Protein AF-A0A392VMY7-F1 (afdb_monomer_lite)

Radius of gyration: 17.08 Å; chains: 1; bounding box: 34×21×45 Å

Secondary structure (DSSP, 8-state):
-HHHHHHHHHHHHHHHHHHHHHHHTT----HHHHHHHHHHHHS-HHHHHHHHHHHHT----SS-GGGG--

Sequence (70 aa):
TLATYQLLGDAEYWWGNASLLMEAAYEEFSWENFKRKFWAKYFPETARERYGEEFLNLTQGGLNVEAYAK

Structure (mmCIF, N/CA/C/O backbone):
data_AF-A0A392VMY7-F1
#
_entry.id   AF-A0A392VMY7-F1
#
loop_
_atom_site.group_PDB
_atom_site.id
_atom_site.type_symbol
_atom_site.label_atom_id
_atom_site.label_alt_id
_atom_site.label_comp_id
_atom_site.label_asym_id
_atom_site.label_entity_id
_atom_site.label_seq_id
_atom_site.pdbx_PDB_ins_code
_atom_site.Cartn_x
_atom_site.Cartn_y
_atom_site.Cartn_z
_atom_site.occupancy
_atom_site.B_iso_or_equiv
_atom_site.auth_seq_id
_atom_site.auth_comp_id
_atom_site.auth_asym_id
_atom_site.auth_atom_id
_atom_site.pdbx_PDB_model_num
ATOM 1 N N . THR A 1 1 ? 2.880 -14.793 16.419 1.00 48.97 1 THR A N 1
ATOM 2 C CA . THR A 1 1 ? 1.964 -13.953 15.617 1.00 48.97 1 THR A CA 1
ATOM 3 C C . THR A 1 1 ? 2.035 -14.401 14.174 1.00 48.97 1 THR A C 1
ATOM 5 O O . THR A 1 1 ? 3.121 -14.448 13.618 1.00 48.97 1 THR A O 1
ATOM 8 N N . LEU A 1 2 ? 0.905 -14.776 13.573 1.00 42.12 2 LEU A N 1
ATOM 9 C CA . LEU A 1 2 ? 0.835 -15.181 12.161 1.00 42.12 2 LEU A CA 1
ATOM 10 C C . LEU A 1 2 ? 1.297 -14.044 11.227 1.00 42.12 2 LEU A C 1
ATOM 12 O O . LEU A 1 2 ? 1.988 -14.295 10.249 1.00 42.12 2 LEU A O 1
ATOM 16 N N . ALA A 1 3 ? 1.027 -12.793 11.619 1.00 49.38 3 ALA A N 1
ATOM 17 C CA . ALA A 1 3 ? 1.420 -11.587 10.894 1.00 49.38 3 ALA A CA 1
ATOM 18 C C . ALA A 1 3 ? 2.940 -11.441 10.685 1.00 49.38 3 ALA A C 1
ATOM 20 O O . ALA A 1 3 ? 3.361 -11.078 9.594 1.00 49.38 3 ALA A O 1
ATOM 21 N N . THR A 1 4 ? 3.786 -11.763 11.674 1.00 46.81 4 THR A N 1
ATOM 22 C CA . THR A 1 4 ? 5.250 -11.701 11.494 1.00 46.81 4 THR A CA 1
ATOM 23 C C . THR A 1 4 ? 5.773 -12.806 10.578 1.00 46.81 4 THR A C 1
ATOM 25 O O . THR A 1 4 ? 6.728 -12.564 9.853 1.00 46.81 4 THR A O 1
ATOM 28 N N . TYR A 1 5 ? 5.140 -13.985 10.554 1.00 47.59 5 TYR A N 1
ATOM 29 C CA . TYR A 1 5 ? 5.509 -15.077 9.640 1.00 47.59 5 TYR A CA 1
ATOM 30 C C . TYR A 1 5 ? 5.017 -14.842 8.205 1.00 47.59 5 TYR A C 1
ATOM 32 O O . TYR A 1 5 ? 5.765 -15.101 7.265 1.00 47.59 5 TYR A O 1
ATOM 40 N N . GLN A 1 6 ? 3.804 -14.302 8.035 1.00 57.00 6 GLN A N 1
ATOM 41 C CA . GLN A 1 6 ? 3.282 -13.875 6.731 1.00 57.00 6 GLN A CA 1
ATOM 42 C C . GLN A 1 6 ? 4.132 -12.748 6.137 1.00 57.00 6 GLN A C 1
ATOM 44 O O . GLN A 1 6 ? 4.415 -12.749 4.947 1.00 57.00 6 GLN A O 1
ATOM 49 N N . LEU A 1 7 ? 4.608 -11.818 6.969 1.00 62.88 7 LEU A N 1
ATOM 50 C CA . LEU A 1 7 ? 5.519 -10.773 6.512 1.00 62.88 7 LEU A CA 1
ATOM 51 C C . LEU A 1 7 ? 6.918 -11.306 6.194 1.00 62.88 7 LEU A C 1
ATOM 53 O O . LEU A 1 7 ? 7.531 -10.804 5.266 1.00 62.88 7 LEU A O 1
ATOM 57 N N . LEU A 1 8 ? 7.442 -12.301 6.915 1.00 68.25 8 LEU A N 1
ATOM 58 C CA . LEU A 1 8 ? 8.806 -12.764 6.653 1.00 68.25 8 LEU A CA 1
ATOM 59 C C . LEU A 1 8 ? 8.917 -13.463 5.288 1.00 68.25 8 LEU A C 1
ATOM 61 O O . LEU A 1 8 ? 9.768 -13.095 4.493 1.00 68.25 8 LEU A O 1
ATOM 65 N N . GLY A 1 9 ? 8.035 -14.428 5.002 1.00 79.06 9 GLY A N 1
ATOM 66 C CA . GLY A 1 9 ? 8.102 -15.220 3.767 1.00 79.06 9 GLY A CA 1
ATOM 67 C C . GLY A 1 9 ? 7.494 -14.515 2.555 1.00 79.06 9 GLY A C 1
ATOM 68 O O . GLY A 1 9 ? 8.161 -14.326 1.537 1.00 79.06 9 GLY A O 1
ATOM 69 N N . ASP A 1 10 ? 6.232 -14.086 2.661 1.00 84.94 10 ASP A N 1
ATOM 70 C CA . ASP A 1 10 ? 5.532 -13.506 1.511 1.00 84.94 10 ASP A CA 1
ATOM 71 C C . ASP A 1 10 ? 6.105 -12.135 1.143 1.00 84.94 10 ASP A C 1
ATOM 73 O O . ASP A 1 10 ? 6.157 -11.799 -0.043 1.00 84.94 10 ASP A O 1
ATOM 77 N N . ALA A 1 11 ? 6.576 -11.347 2.123 1.00 85.31 11 ALA A N 1
ATOM 78 C CA . ALA A 1 11 ? 7.179 -10.053 1.818 1.00 85.31 11 ALA A CA 1
ATOM 79 C C . ALA A 1 11 ? 8.593 -10.173 1.253 1.00 85.31 11 ALA A C 1
ATOM 81 O O . ALA A 1 11 ?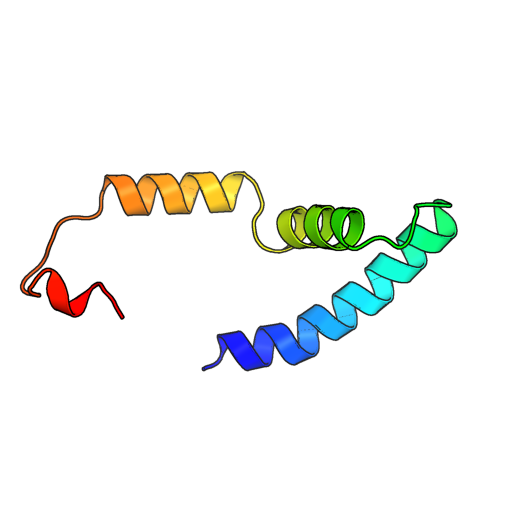 8.930 -9.379 0.379 1.00 85.31 11 ALA A O 1
ATOM 82 N N . GLU A 1 12 ? 9.388 -11.163 1.665 1.00 87.81 12 GLU A N 1
ATOM 83 C CA . GLU A 1 12 ? 10.686 -11.433 1.037 1.00 87.81 12 GLU A CA 1
ATOM 84 C C . GLU A 1 12 ? 10.503 -11.861 -0.426 1.00 87.81 12 GLU A C 1
ATOM 86 O O . GLU A 1 12 ? 11.102 -11.268 -1.326 1.00 87.81 12 GLU A O 1
ATOM 91 N N . TYR A 1 13 ? 9.592 -12.806 -0.686 1.00 90.94 13 TYR A N 1
ATOM 92 C CA . TYR A 1 13 ? 9.276 -13.246 -2.047 1.00 90.94 13 TYR A CA 1
ATOM 93 C C . TYR A 1 13 ? 8.716 -12.108 -2.914 1.00 90.94 13 TYR A C 1
ATOM 95 O O . TYR A 1 13 ? 9.117 -11.919 -4.066 1.00 90.94 13 TYR A O 1
ATOM 103 N N . TRP A 1 14 ? 7.790 -11.316 -2.370 1.00 93.44 14 TRP A N 1
ATOM 104 C CA . TRP A 1 14 ? 7.263 -10.143 -3.061 1.00 93.44 14 TRP A CA 1
ATOM 105 C C . TRP A 1 14 ? 8.364 -9.125 -3.360 1.00 93.44 14 TRP A C 1
ATOM 107 O O . TRP A 1 14 ? 8.421 -8.625 -4.483 1.00 93.44 14 TRP A O 1
ATOM 117 N N . TRP A 1 15 ? 9.227 -8.820 -2.387 1.00 93.00 15 TRP A N 1
ATOM 118 C CA . TRP A 1 15 ? 10.260 -7.806 -2.556 1.00 93.00 15 TRP A CA 1
ATOM 119 C C . TRP A 1 15 ? 11.285 -8.222 -3.606 1.00 93.00 15 TRP A C 1
ATOM 121 O O . TRP A 1 15 ? 11.624 -7.399 -4.451 1.00 93.00 15 TRP A O 1
ATOM 131 N N . GLY A 1 16 ? 11.688 -9.497 -3.632 1.00 94.00 16 GLY A N 1
ATOM 132 C CA . GLY A 1 16 ? 12.562 -10.038 -4.676 1.00 94.00 16 GLY A CA 1
ATOM 133 C C . GLY A 1 16 ? 11.991 -9.876 -6.090 1.00 94.00 16 GLY A C 1
ATOM 134 O O . GLY A 1 16 ? 12.720 -9.550 -7.019 1.00 94.00 16 GLY A O 1
ATOM 135 N N . ASN A 1 17 ? 10.676 -10.027 -6.266 1.00 94.31 17 ASN A N 1
ATOM 136 C CA . ASN A 1 17 ? 10.033 -9.783 -7.562 1.00 94.31 17 ASN A CA 1
ATOM 137 C C . ASN A 1 17 ? 9.859 -8.284 -7.860 1.00 94.31 17 ASN A C 1
ATOM 139 O O . ASN A 1 17 ? 10.050 -7.837 -8.991 1.00 94.31 17 ASN A O 1
ATOM 143 N N . ALA A 1 18 ? 9.482 -7.489 -6.857 1.00 94.44 18 ALA A N 1
ATOM 144 C CA . ALA A 1 18 ? 9.255 -6.056 -7.007 1.00 94.44 18 ALA A CA 1
ATOM 145 C C . ALA A 1 18 ? 10.546 -5.297 -7.349 1.00 94.44 18 ALA A C 1
ATOM 147 O O . ALA A 1 18 ? 10.499 -4.367 -8.154 1.00 94.44 18 ALA A O 1
ATOM 148 N N . SER A 1 19 ? 11.682 -5.706 -6.781 1.00 94.56 19 SER A N 1
ATOM 149 C CA . SER A 1 19 ? 13.000 -5.133 -7.055 1.00 94.56 19 SER A CA 1
ATOM 150 C C . SER A 1 19 ? 13.467 -5.393 -8.487 1.00 94.56 19 SER A C 1
ATOM 152 O O . SER A 1 19 ? 13.943 -4.468 -9.138 1.00 94.56 19 SER A O 1
ATOM 154 N N . LEU A 1 20 ? 13.248 -6.600 -9.019 1.00 96.31 20 LEU A N 1
ATOM 155 C CA . LEU A 1 20 ? 13.543 -6.924 -10.421 1.00 96.31 20 LEU A CA 1
ATOM 156 C C . LEU A 1 20 ? 12.734 -6.048 -11.386 1.00 96.31 20 LEU A C 1
ATOM 158 O O . LEU A 1 20 ? 13.259 -5.552 -12.381 1.00 96.31 20 LEU A O 1
ATOM 162 N N . LEU A 1 21 ? 11.456 -5.810 -11.076 1.00 95.81 21 LEU A N 1
ATOM 163 C CA . LEU A 1 21 ? 10.614 -4.909 -11.868 1.00 95.81 21 LEU A CA 1
ATOM 164 C C . LEU A 1 21 ? 11.061 -3.445 -11.763 1.00 95.81 21 LEU A C 1
ATOM 166 O O . LEU A 1 21 ? 10.908 -2.700 -12.727 1.00 95.81 21 LEU A O 1
ATOM 170 N N . MET A 1 22 ? 11.597 -3.020 -10.615 1.00 95.75 22 MET A N 1
ATOM 171 C CA . MET A 1 22 ? 12.185 -1.684 -10.458 1.00 95.75 22 MET A CA 1
ATOM 172 C C . MET A 1 22 ? 13.422 -1.516 -11.328 1.00 95.75 22 MET A C 1
ATOM 174 O O . MET A 1 22 ? 13.524 -0.532 -12.053 1.00 95.75 22 MET A O 1
ATOM 178 N N . GLU A 1 23 ? 14.323 -2.494 -11.291 1.00 95.62 23 GLU A N 1
ATOM 179 C CA . GLU A 1 23 ? 15.537 -2.495 -12.101 1.00 95.62 23 GLU A CA 1
ATOM 180 C C . GLU A 1 23 ? 15.203 -2.459 -13.599 1.00 95.62 23 GLU A C 1
ATOM 182 O O . GLU A 1 23 ? 15.713 -1.607 -14.325 1.00 95.62 23 GLU A O 1
ATOM 187 N N . ALA A 1 24 ? 14.263 -3.297 -14.047 1.00 96.62 24 ALA A N 1
ATOM 188 C CA . ALA A 1 24 ? 13.795 -3.311 -15.434 1.00 96.62 24 ALA A CA 1
ATOM 189 C C . ALA A 1 24 ? 13.138 -1.987 -15.873 1.00 96.62 24 ALA A C 1
ATOM 191 O O . ALA A 1 24 ? 13.160 -1.646 -17.055 1.00 96.62 24 ALA A O 1
ATOM 192 N N . ALA A 1 25 ? 12.554 -1.240 -14.932 1.00 96.12 25 ALA A N 1
ATOM 193 C CA . ALA A 1 25 ? 11.953 0.069 -15.173 1.00 96.12 25 ALA A CA 1
ATOM 194 C C . ALA A 1 25 ? 12.946 1.238 -15.030 1.00 96.12 25 ALA A C 1
ATOM 196 O O . ALA A 1 25 ? 12.526 2.391 -15.136 1.00 96.12 25 ALA A O 1
ATOM 197 N N . TYR A 1 26 ? 14.234 0.966 -14.775 1.00 96.31 26 TYR A N 1
ATOM 198 C CA . TYR A 1 26 ? 15.244 1.970 -14.418 1.00 96.31 26 TYR A CA 1
ATOM 199 C C . TYR A 1 26 ? 14.808 2.865 -13.244 1.00 96.31 26 TYR A C 1
ATOM 201 O O . TYR A 1 26 ? 15.157 4.044 -13.168 1.00 96.31 26 TYR A O 1
ATOM 209 N N . GLU A 1 27 ? 14.013 2.311 -12.328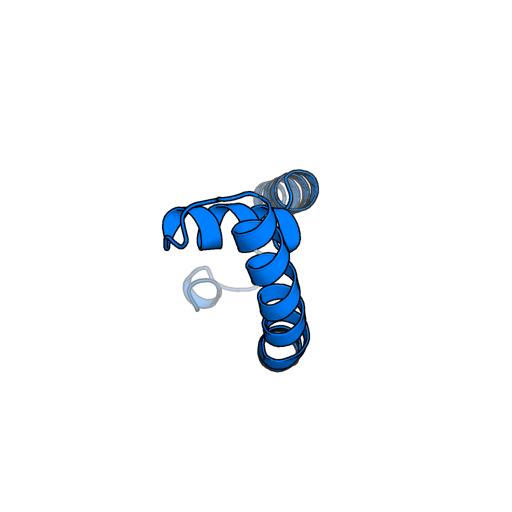 1.00 96.50 27 GLU A N 1
ATOM 210 C CA . GLU A 1 27 ? 13.554 3.013 -11.139 1.00 96.50 27 GLU A CA 1
ATOM 211 C C . GLU A 1 27 ? 14.664 3.036 -10.084 1.00 96.50 27 GLU A C 1
ATOM 213 O O . GLU A 1 27 ? 15.326 2.031 -9.826 1.00 96.50 27 GLU A O 1
ATOM 218 N N . GLU A 1 28 ? 14.858 4.189 -9.443 1.00 95.88 28 GLU A N 1
ATOM 219 C CA . GLU A 1 28 ? 15.866 4.340 -8.398 1.00 95.88 28 GLU A CA 1
ATOM 220 C C . GLU A 1 28 ? 15.596 3.397 -7.218 1.00 95.88 28 GLU A C 1
ATOM 222 O O . GLU A 1 28 ? 14.489 3.333 -6.669 1.00 95.88 28 GLU A O 1
ATOM 227 N N . PHE A 1 29 ? 16.647 2.714 -6.772 1.00 92.94 29 PHE A N 1
ATOM 228 C CA . PHE A 1 29 ? 16.607 1.825 -5.621 1.00 92.94 29 PHE A CA 1
ATOM 229 C C . PHE A 1 29 ? 16.729 2.612 -4.303 1.00 92.94 29 PHE A C 1
ATOM 231 O O . PHE A 1 29 ? 17.750 2.578 -3.620 1.00 92.94 29 PHE A O 1
ATOM 238 N N . SER A 1 30 ? 15.677 3.358 -3.957 1.00 95.56 30 SER A N 1
ATOM 239 C CA . SER A 1 30 ? 15.619 4.206 -2.761 1.00 95.56 30 SER A CA 1
ATOM 240 C C . SER A 1 30 ? 14.611 3.699 -1.724 1.00 95.56 30 SER A C 1
ATOM 242 O O . SER A 1 30 ? 13.652 2.985 -2.037 1.00 95.56 30 SER A O 1
ATOM 244 N N . TRP A 1 31 ? 14.797 4.112 -0.466 1.00 94.19 31 TRP A N 1
ATOM 245 C CA . TRP A 1 31 ? 13.855 3.804 0.617 1.00 94.19 31 TRP A CA 1
ATOM 246 C C . TRP A 1 31 ? 12.448 4.357 0.348 1.00 94.19 31 TRP A C 1
ATOM 248 O O . TRP A 1 31 ? 11.447 3.725 0.685 1.00 94.19 31 TRP A O 1
ATOM 258 N N . GLU A 1 32 ? 12.353 5.516 -0.305 1.00 96.81 32 GLU A N 1
ATOM 259 C CA . GLU A 1 32 ? 11.068 6.110 -0.679 1.00 96.81 32 GLU A CA 1
ATOM 260 C C . GLU A 1 32 ? 10.319 5.253 -1.706 1.00 96.81 32 GLU A C 1
ATOM 262 O O . GLU A 1 32 ? 9.124 4.996 -1.537 1.00 96.81 32 GLU A O 1
ATOM 267 N N . ASN A 1 33 ? 11.016 4.724 -2.716 1.00 95.19 33 ASN A N 1
ATOM 268 C CA . ASN A 1 33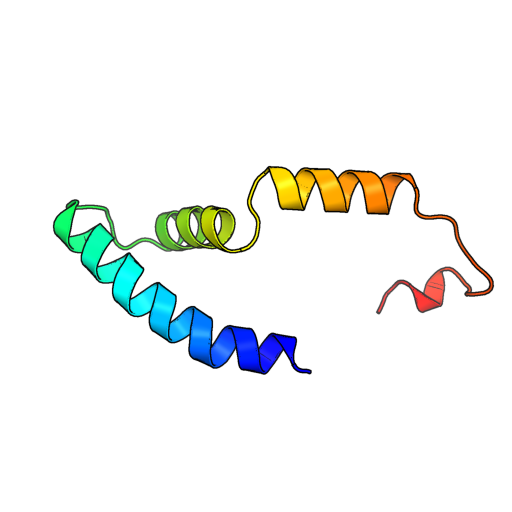 ? 10.401 3.841 -3.708 1.00 95.19 33 ASN A CA 1
ATOM 269 C C . ASN A 1 33 ? 10.001 2.485 -3.118 1.00 95.19 33 ASN A C 1
ATOM 271 O O . ASN A 1 33 ? 8.911 1.988 -3.426 1.00 95.19 33 ASN A O 1
ATOM 275 N N . PHE A 1 34 ? 10.815 1.930 -2.211 1.00 93.25 34 PHE A N 1
ATOM 276 C CA . PHE A 1 34 ? 10.425 0.765 -1.414 1.00 93.25 34 PHE A CA 1
ATOM 277 C C . PHE A 1 34 ? 9.108 1.030 -0.678 1.00 93.25 34 PHE A C 1
ATOM 279 O O . PHE A 1 34 ? 8.140 0.293 -0.874 1.00 93.25 34 PHE A O 1
ATOM 286 N N . LYS A 1 35 ? 9.037 2.110 0.118 1.00 92.69 35 LYS A N 1
ATOM 287 C CA . LYS A 1 35 ? 7.829 2.459 0.877 1.00 92.69 35 LYS A CA 1
ATOM 288 C C . LYS A 1 35 ? 6.636 2.600 -0.061 1.00 92.69 35 LYS A C 1
ATOM 290 O O . LYS A 1 35 ? 5.624 1.944 0.148 1.00 92.69 35 LYS A O 1
ATOM 295 N N . ARG A 1 36 ? 6.751 3.378 -1.136 1.00 94.19 36 ARG A N 1
ATOM 296 C CA . ARG A 1 36 ? 5.659 3.578 -2.100 1.00 94.19 36 ARG A CA 1
ATOM 297 C C . ARG A 1 36 ? 5.066 2.252 -2.595 1.00 94.19 36 ARG A C 1
ATOM 299 O O . ARG A 1 36 ? 3.847 2.083 -2.585 1.00 94.19 36 ARG A O 1
ATOM 306 N N . LYS A 1 37 ? 5.913 1.295 -2.985 1.00 93.38 37 LYS A N 1
ATOM 307 C CA . LYS A 1 37 ? 5.474 -0.029 -3.462 1.00 93.38 37 LYS A CA 1
ATOM 308 C C . LYS A 1 37 ? 4.932 -0.911 -2.342 1.00 93.38 37 LYS A C 1
ATOM 310 O O . LYS A 1 37 ? 3.934 -1.598 -2.549 1.00 93.38 37 LYS A O 1
ATOM 315 N N . PHE A 1 38 ? 5.549 -0.870 -1.164 1.00 91.75 38 PHE A N 1
ATOM 316 C CA . PHE A 1 38 ? 5.086 -1.595 0.017 1.00 91.75 38 PHE A CA 1
ATOM 317 C C . PHE A 1 38 ? 3.667 -1.171 0.406 1.00 91.75 38 PHE A C 1
ATOM 319 O O . PHE A 1 38 ? 2.781 -2.013 0.543 1.00 91.75 38 PHE A O 1
ATOM 326 N N . TRP A 1 39 ? 3.424 0.138 0.503 1.00 90.25 39 TRP A N 1
ATOM 327 C CA . TRP A 1 39 ? 2.106 0.688 0.811 1.00 90.25 39 TRP A CA 1
ATOM 328 C C . TRP A 1 39 ? 1.076 0.288 -0.244 1.00 90.25 39 TRP A C 1
ATOM 330 O O . TRP A 1 39 ? 0.003 -0.183 0.111 1.00 90.25 39 TRP A O 1
ATOM 340 N N . ALA A 1 40 ? 1.417 0.367 -1.533 1.00 91.19 40 ALA A N 1
ATOM 341 C CA . ALA A 1 40 ? 0.511 -0.065 -2.596 1.00 91.19 40 ALA A CA 1
ATOM 342 C C . ALA A 1 40 ? 0.124 -1.556 -2.498 1.00 91.19 40 ALA A C 1
ATOM 344 O O . ALA A 1 40 ? -1.016 -1.911 -2.792 1.00 91.19 40 ALA A O 1
ATOM 345 N N . LYS A 1 41 ? 1.049 -2.433 -2.079 1.00 90.81 41 LYS A N 1
ATOM 346 C CA . LYS A 1 41 ? 0.809 -3.881 -1.969 1.00 90.81 41 LYS A CA 1
ATOM 347 C C . LYS A 1 41 ? 0.044 -4.270 -0.703 1.00 90.81 41 LYS A C 1
ATOM 349 O O . LYS A 1 41 ? -0.856 -5.105 -0.780 1.00 90.81 41 LYS A O 1
ATOM 354 N N . TYR A 1 42 ? 0.437 -3.726 0.445 1.00 87.88 42 TYR A N 1
ATOM 355 C CA . TYR A 1 42 ? -0.026 -4.195 1.756 1.00 87.88 42 TYR A CA 1
ATOM 356 C C . TYR A 1 42 ? -1.058 -3.275 2.407 1.00 87.88 42 TYR A C 1
ATOM 358 O O . TYR A 1 42 ? -1.835 -3.730 3.241 1.00 87.88 42 TYR A O 1
ATOM 366 N N . PHE A 1 43 ? -1.093 -2.003 2.014 1.00 87.00 43 PHE A N 1
ATOM 367 C CA . PHE A 1 43 ? -2.017 -0.987 2.521 1.00 87.00 43 PHE A CA 1
ATOM 368 C C . PHE A 1 43 ? -2.665 -0.202 1.362 1.00 87.00 43 PHE A C 1
ATOM 370 O O . PHE A 1 43 ? -2.518 1.024 1.277 1.00 87.00 43 PHE 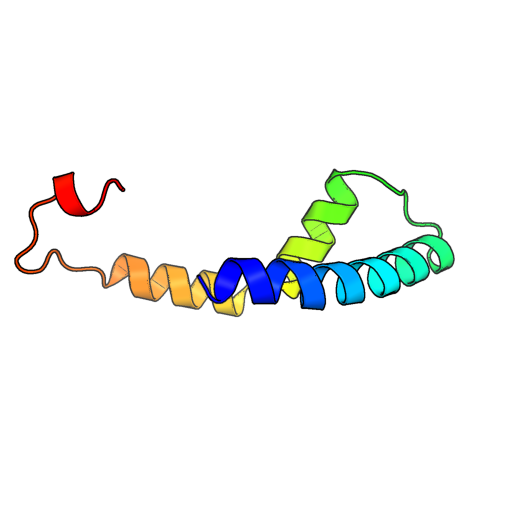A O 1
ATOM 377 N N . PRO A 1 44 ? -3.381 -0.887 0.442 1.00 91.00 44 PRO A N 1
ATOM 378 C CA . PRO A 1 44 ? -4.075 -0.214 -0.651 1.00 91.00 44 PRO A CA 1
ATOM 379 C C . PRO A 1 44 ? -5.125 0.768 -0.116 1.00 91.00 44 PRO A C 1
ATOM 381 O O . PRO A 1 44 ? -5.552 0.689 1.035 1.00 91.00 44 PRO A O 1
ATOM 384 N N . GLU A 1 45 ? -5.549 1.711 -0.957 1.00 91.31 45 GLU A N 1
ATOM 385 C CA . GLU A 1 45 ? -6.560 2.721 -0.612 1.00 91.31 45 GLU A CA 1
ATOM 386 C C . GLU A 1 45 ? -7.824 2.116 -0.005 1.00 91.31 45 GLU A C 1
ATOM 388 O O . GLU A 1 45 ? -8.183 2.495 1.100 1.00 91.31 45 GLU A O 1
ATOM 393 N N . THR A 1 46 ? -8.378 1.072 -0.616 1.00 90.69 46 THR A N 1
ATOM 394 C CA . THR A 1 46 ? -9.565 0.379 -0.098 1.00 90.69 46 THR A CA 1
ATOM 395 C C . THR A 1 46 ? -9.367 -0.216 1.297 1.00 90.69 46 THR A C 1
ATOM 397 O O . THR A 1 46 ? -10.277 -0.198 2.121 1.00 90.69 46 THR A O 1
ATOM 400 N N . ALA A 1 47 ? -8.174 -0.739 1.599 1.00 89.12 47 ALA A N 1
ATOM 401 C CA . ALA A 1 47 ? -7.866 -1.229 2.939 1.00 89.12 47 ALA A CA 1
ATOM 402 C C . ALA A 1 47 ? -7.775 -0.067 3.935 1.00 89.12 47 ALA A C 1
ATOM 404 O O . ALA A 1 47 ? -8.292 -0.173 5.041 1.00 89.12 47 ALA A O 1
ATOM 405 N N . ARG A 1 48 ? -7.154 1.052 3.540 1.00 89.31 48 ARG A N 1
ATOM 406 C CA . ARG A 1 48 ? -7.065 2.266 4.365 1.00 89.31 48 ARG A CA 1
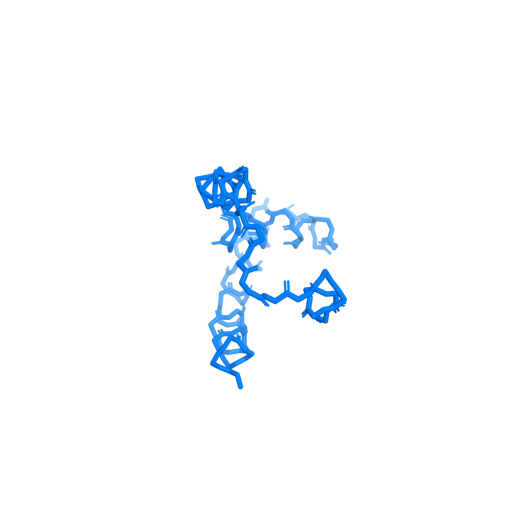ATOM 407 C C . ARG A 1 48 ? -8.440 2.875 4.633 1.00 89.31 48 ARG A C 1
ATOM 409 O O . ARG A 1 48 ? -8.699 3.253 5.768 1.00 89.31 48 ARG A O 1
ATOM 416 N N . GLU A 1 49 ? -9.310 2.924 3.630 1.00 93.44 49 GLU A N 1
ATOM 417 C CA . GLU A 1 49 ? -10.706 3.353 3.762 1.00 93.44 49 GLU A CA 1
ATOM 418 C C . GLU A 1 49 ? -11.455 2.452 4.740 1.00 93.44 49 GLU A C 1
ATOM 420 O O . GLU A 1 49 ? -12.004 2.952 5.716 1.00 93.44 49 GLU A O 1
ATOM 425 N N . ARG A 1 50 ? -11.378 1.126 4.558 1.00 93.38 50 ARG A N 1
ATOM 426 C CA . ARG A 1 50 ? -12.015 0.164 5.466 1.00 93.38 50 ARG A CA 1
ATOM 427 C C . ARG A 1 50 ? -11.525 0.322 6.905 1.00 93.38 50 ARG A C 1
ATOM 429 O O . ARG A 1 50 ? -12.336 0.386 7.819 1.00 93.38 50 ARG A O 1
ATOM 436 N N . TYR A 1 51 ? -10.212 0.417 7.121 1.00 90.06 51 TYR A N 1
ATOM 437 C CA . TYR A 1 51 ? -9.662 0.647 8.460 1.00 90.06 51 TYR A CA 1
ATOM 438 C C . TYR A 1 51 ? -10.078 2.009 9.028 1.00 90.06 51 TYR A C 1
ATOM 440 O O . TYR A 1 51 ? -10.291 2.125 10.230 1.00 90.06 51 TYR A O 1
ATOM 448 N N . GLY A 1 52 ? -10.224 3.029 8.180 1.00 91.62 52 GLY A N 1
ATOM 449 C CA . GLY A 1 52 ? -10.769 4.327 8.566 1.00 91.62 52 GLY A CA 1
ATOM 450 C C . GLY A 1 52 ? -12.222 4.228 9.028 1.00 91.62 52 GLY A C 1
ATOM 451 O O . GLY A 1 52 ? -12.561 4.759 10.080 1.00 91.62 52 GLY A O 1
ATOM 452 N N . GLU A 1 53 ? -13.067 3.504 8.297 1.00 93.88 53 GLU A N 1
ATOM 453 C CA . GLU A 1 53 ? -14.457 3.241 8.686 1.00 93.88 53 GLU A CA 1
ATOM 454 C C . GLU A 1 53 ? -14.549 2.413 9.974 1.00 93.88 53 GLU A C 1
ATOM 456 O O . GLU A 1 53 ? -15.333 2.744 10.864 1.00 93.88 53 GLU A O 1
ATOM 461 N N . GLU A 1 54 ? -13.738 1.361 10.109 1.00 92.94 54 GLU A N 1
ATOM 462 C CA . GLU A 1 54 ? -13.637 0.562 11.336 1.00 92.94 54 GLU A CA 1
ATOM 463 C C . GLU A 1 54 ? -13.225 1.440 12.528 1.00 92.94 54 GLU A C 1
ATOM 465 O O . GLU A 1 54 ? -13.812 1.338 13.604 1.00 92.94 54 GLU A O 1
ATOM 470 N N . PHE A 1 55 ? -12.263 2.345 12.327 1.00 89.62 55 PHE A N 1
ATOM 471 C CA . PHE A 1 55 ? -11.804 3.275 13.354 1.00 89.62 55 PHE A CA 1
ATOM 472 C C . PHE A 1 55 ? -12.872 4.311 13.728 1.00 89.62 55 PHE A C 1
ATOM 474 O O . PHE A 1 55 ? -13.066 4.590 14.907 1.00 89.62 55 PHE A O 1
ATOM 481 N N . LEU A 1 56 ? -13.598 4.866 12.754 1.00 92.94 56 LEU A N 1
ATOM 482 C CA . LEU A 1 56 ? -14.676 5.830 13.009 1.00 92.94 56 LEU A CA 1
ATOM 483 C C . LEU A 1 56 ? -15.853 5.204 13.765 1.00 92.94 56 LEU A C 1
ATOM 485 O O . LEU A 1 56 ? -16.487 5.874 14.577 1.00 92.94 56 LEU A O 1
ATOM 489 N N . ASN A 1 57 ? -16.130 3.923 13.519 1.00 91.25 57 ASN A N 1
ATOM 490 C CA . ASN A 1 57 ? -17.168 3.167 14.218 1.00 91.25 57 ASN A 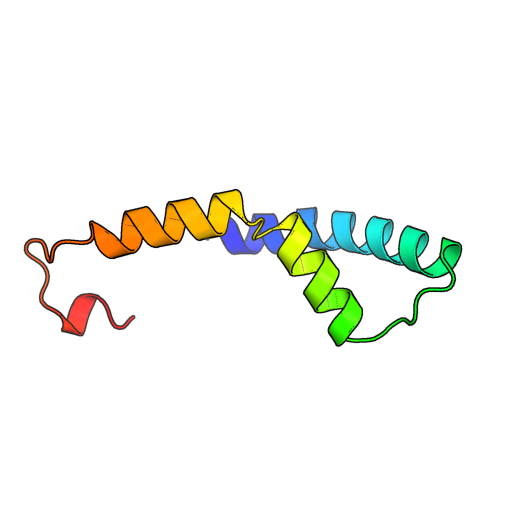CA 1
ATOM 491 C C . ASN A 1 57 ? -16.668 2.520 15.519 1.00 91.25 57 ASN A C 1
ATOM 493 O O . ASN A 1 57 ? -17.420 1.795 16.177 1.00 91.25 57 ASN A O 1
ATOM 497 N N . LEU A 1 58 ? -15.411 2.758 15.904 1.00 88.06 58 LEU A N 1
ATOM 498 C CA . LEU A 1 58 ? -14.834 2.189 17.108 1.00 88.06 58 LEU A CA 1
ATOM 499 C C . LEU A 1 58 ? -15.488 2.814 18.344 1.00 88.06 58 LEU A C 1
ATOM 501 O O . LEU A 1 58 ? -15.254 3.970 18.692 1.00 88.06 58 LEU A O 1
ATOM 505 N N . THR A 1 59 ? -16.283 2.020 19.053 1.00 87.50 59 THR A N 1
ATOM 506 C CA . THR A 1 59 ? -16.828 2.389 20.361 1.00 87.50 59 THR A CA 1
ATOM 507 C C . THR A 1 59 ? -16.044 1.698 21.464 1.00 87.50 59 THR A C 1
ATOM 509 O O . THR A 1 59 ? -15.783 0.495 21.382 1.00 87.50 59 THR A O 1
ATOM 512 N N . GLN A 1 60 ? -15.717 2.428 22.531 1.00 82.50 60 GLN A N 1
ATOM 513 C CA . GLN A 1 60 ? -15.122 1.833 23.722 1.00 82.50 60 GLN A CA 1
ATOM 514 C C . GLN A 1 60 ? -16.084 0.783 24.308 1.00 82.50 60 GLN A C 1
ATOM 516 O O . GLN A 1 60 ? -17.184 1.111 24.745 1.00 82.50 60 GLN A O 1
ATOM 521 N N . GLY A 1 61 ? -15.671 -0.487 24.292 1.00 83.94 61 GLY A N 1
ATOM 522 C CA . GLY A 1 61 ? -16.384 -1.574 24.967 1.00 83.94 61 GLY A CA 1
ATOM 523 C C . GLY A 1 61 ? -16.164 -1.558 26.486 1.00 83.94 61 GLY A C 1
ATOM 524 O O . GLY A 1 61 ? -15.908 -0.522 27.088 1.00 83.94 61 GLY A O 1
ATOM 525 N N . GLY A 1 62 ? -16.183 -2.727 27.130 1.00 84.75 62 GLY A N 1
ATOM 526 C CA . GLY A 1 62 ? -15.938 -2.843 28.580 1.00 84.75 62 GLY A CA 1
ATOM 527 C C . GLY A 1 62 ? -14.485 -2.615 29.032 1.00 84.75 62 GLY A C 1
ATOM 528 O O . GLY A 1 62 ? -14.202 -2.684 30.225 1.00 84.75 62 GLY A O 1
ATOM 529 N N . LEU A 1 63 ? -13.555 -2.382 28.101 1.00 84.38 63 LEU A N 1
ATOM 530 C CA . LEU A 1 63 ? -12.143 -2.133 28.399 1.00 84.38 63 LEU A CA 1
ATOM 531 C C . LEU A 1 63 ? -11.910 -0.659 28.759 1.00 84.38 63 LEU A C 1
ATOM 533 O O . LEU A 1 63 ? -12.513 0.240 28.167 1.00 84.38 63 LEU A O 1
ATOM 537 N N . ASN A 1 64 ? -11.006 -0.400 29.707 1.00 83.88 64 ASN A N 1
ATOM 538 C CA . ASN A 1 64 ? -10.548 0.961 29.987 1.00 83.88 64 ASN A CA 1
ATOM 539 C C . ASN A 1 64 ? -9.663 1.478 28.834 1.00 83.88 64 ASN A C 1
ATOM 541 O O . ASN A 1 64 ? -9.102 0.693 28.075 1.00 83.88 64 ASN A O 1
ATOM 545 N N . VAL A 1 65 ? -9.543 2.800 28.695 1.00 79.00 65 VAL A N 1
ATOM 546 C CA . VAL A 1 65 ? -8.770 3.432 27.607 1.00 79.00 65 VAL A CA 1
ATOM 547 C C . VAL A 1 65 ? -7.298 2.998 27.625 1.00 79.00 65 VAL A C 1
ATOM 549 O O . VAL A 1 65 ? -6.700 2.791 26.575 1.00 79.00 65 VAL A O 1
ATOM 552 N N . GLU A 1 66 ? -6.729 2.793 28.813 1.00 83.50 66 GLU A N 1
ATOM 553 C CA . GLU A 1 66 ? -5.334 2.377 28.996 1.00 83.50 66 GLU A CA 1
ATOM 554 C C . GLU A 1 66 ? -5.041 0.992 28.388 1.00 83.50 66 GLU A C 1
ATOM 556 O O . GLU A 1 66 ? -3.948 0.750 27.879 1.00 83.50 66 GLU A O 1
ATOM 561 N N . ALA A 1 67 ? -6.036 0.102 28.345 1.00 78.19 67 ALA A N 1
ATOM 562 C CA . ALA A 1 67 ? -5.925 -1.209 27.714 1.00 78.19 67 ALA A CA 1
ATOM 563 C C . ALA A 1 67 ? -5.797 -1.144 26.180 1.00 78.19 67 ALA A C 1
ATOM 565 O O . ALA A 1 67 ? -5.326 -2.111 25.586 1.00 78.19 67 ALA A O 1
ATOM 566 N N . TYR A 1 68 ? -6.174 -0.028 25.546 1.00 73.12 68 TYR A N 1
ATOM 567 C CA . TYR A 1 68 ? -6.043 0.178 24.097 1.00 73.12 68 TYR A CA 1
ATOM 568 C C . TYR A 1 68 ? -4.698 0.806 23.685 1.00 73.12 68 TYR A C 1
ATOM 570 O O . TYR A 1 68 ? -4.442 0.951 22.495 1.00 73.12 68 TYR A O 1
ATOM 578 N N . ALA A 1 69 ? -3.838 1.193 24.635 1.00 77.31 69 ALA A N 1
ATOM 579 C CA . ALA A 1 69 ? -2.567 1.877 24.361 1.00 77.31 69 ALA A CA 1
ATOM 580 C C . ALA A 1 69 ? -1.357 0.933 24.152 1.00 77.31 69 ALA A C 1
ATOM 582 O O . ALA A 1 69 ? -0.222 1.407 24.095 1.00 77.31 69 ALA A O 1
ATOM 583 N N . LYS A 1 70 ? -1.581 -0.386 24.083 1.00 57.00 70 LYS A N 1
ATOM 584 C CA . LYS A 1 70 ? -0.554 -1.417 23.842 1.00 57.00 70 LYS A CA 1
ATOM 585 C C . LYS A 1 70 ? -0.554 -1.885 22.395 1.00 57.00 70 LYS A C 1
ATOM 587 O O . LYS A 1 70 ? 0.558 -2.167 21.901 1.00 57.00 70 LYS A O 1
#

Organism: NCBI:txid97028

pLDDT: mean 85.58, std 13.69, range [42.12, 96.81]

Foldseek 3Di:
DVVVVCCVPVVVVVVVVVVVVCVVVVHDPDPVVVVVVVCCVPPNPVNVVVVVVVVVPDDDDPDDPVVVPD

InterPro domains:
  IPR005162 Retrotransposon-derived protein PEG10, N-terminal capsid-like domain [PF03732] (2-69)